Protein AF-A0A1S3S029-F1 (afdb_monomer_lite)

pLDDT: mean 74.03, std 25.5, range [32.22, 98.56]

Sequence (142 aa):
MQIQEFTDVNDGEKEVMKLWNLHVMKYGYIADNQMNGACLAFVEGCGAYIARKNLCRNFLLHLVSMHDFKLVTTTTINQAMTRLRHIQQTQRQEGGEGDGGEESQSELQPDYATCNDDHTDGKSNHGNGHTNGNGIGDGDEA

Radius of gyration: 24.72 Å; chains: 1; bounding box: 107×27×44 Å

Structure (mmCIF, N/CA/C/O backbone):
data_AF-A0A1S3S029-F1
#
_entry.id   AF-A0A1S3S029-F1
#
loop_
_atom_site.group_PDB
_atom_site.id
_atom_site.type_symbol
_atom_site.label_atom_id
_atom_site.label_alt_id
_atom_site.label_comp_id
_atom_site.label_asym_id
_atom_site.label_entity_id
_atom_site.label_seq_id
_atom_site.pdbx_PDB_ins_code
_atom_site.Cartn_x
_atom_site.Cartn_y
_atom_site.Cartn_z
_atom_site.occupancy
_atom_site.B_iso_or_equiv
_atom_site.auth_seq_id
_atom_site.auth_comp_id
_atom_site.auth_asym_id
_atom_site.auth_atom_id
_atom_site.pdbx_PDB_model_num
ATOM 1 N N . MET A 1 1 ? -36.107 7.928 -14.560 1.00 49.38 1 MET A N 1
ATOM 2 C CA . MET A 1 1 ? -35.583 6.645 -14.039 1.00 49.38 1 MET A CA 1
ATOM 3 C C . MET A 1 1 ? -34.703 6.044 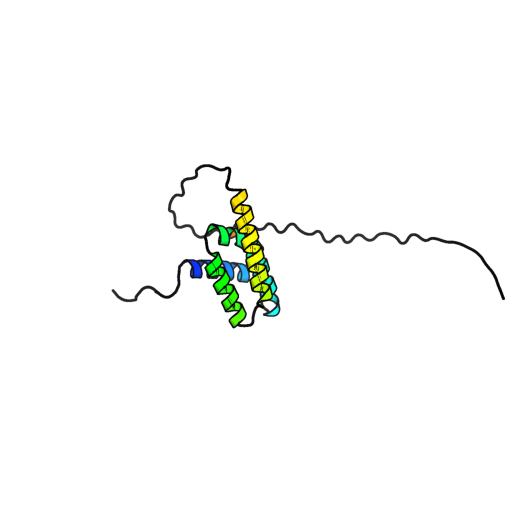-15.127 1.00 49.38 1 MET A C 1
ATOM 5 O O . MET A 1 1 ? -35.071 6.206 -16.280 1.00 49.38 1 MET A O 1
ATOM 9 N N . GLN A 1 2 ? -33.596 5.398 -14.745 1.00 55.94 2 GLN A N 1
ATOM 10 C CA . GLN A 1 2 ? -32.532 4.805 -15.581 1.00 55.94 2 GLN A CA 1
ATOM 11 C C . GLN A 1 2 ? -31.414 5.742 -16.063 1.00 55.94 2 GLN A C 1
ATOM 13 O O . GLN A 1 2 ? -31.391 6.176 -17.207 1.00 55.94 2 GLN A O 1
ATOM 18 N N . ILE A 1 3 ? -30.413 5.917 -15.199 1.00 43.41 3 ILE A N 1
ATOM 19 C CA . ILE A 1 3 ? -29.128 5.233 -15.404 1.00 43.41 3 ILE A CA 1
ATOM 20 C C . ILE A 1 3 ? -28.872 4.472 -14.100 1.00 43.41 3 ILE A C 1
ATOM 22 O O . ILE A 1 3 ? -28.957 5.056 -13.024 1.00 43.41 3 ILE A O 1
ATOM 26 N N . GLN A 1 4 ? -28.730 3.153 -14.194 1.00 45.53 4 GLN A N 1
ATOM 27 C CA . GLN A 1 4 ? -28.520 2.277 -13.047 1.00 45.53 4 GLN A CA 1
ATOM 28 C C . GLN A 1 4 ? -27.179 2.609 -12.385 1.00 45.53 4 GLN A C 1
ATOM 30 O O . GLN A 1 4 ? -26.175 2.793 -13.071 1.00 45.53 4 GLN A O 1
ATOM 35 N N . GLU A 1 5 ? -27.212 2.722 -11.057 1.00 51.06 5 GLU A N 1
ATOM 36 C CA . GLU A 1 5 ? -26.053 2.811 -10.174 1.00 51.06 5 GLU A CA 1
ATOM 37 C C . GLU A 1 5 ? -25.003 1.773 -10.568 1.00 51.06 5 GLU A C 1
ATOM 39 O O . GLU A 1 5 ? -25.335 0.622 -10.842 1.00 51.06 5 GLU A O 1
ATOM 44 N N . PHE A 1 6 ? -23.737 2.181 -10.601 1.00 42.62 6 PHE A N 1
ATOM 45 C CA . PHE A 1 6 ? -22.608 1.290 -10.837 1.00 42.62 6 PHE A CA 1
ATOM 46 C C . PHE A 1 6 ? -22.609 0.153 -9.802 1.00 42.62 6 PHE A C 1
ATOM 48 O O . PHE A 1 6 ? -22.136 0.323 -8.680 1.00 42.62 6 PHE A O 1
ATOM 55 N N . THR A 1 7 ? -23.133 -1.007 -10.192 1.00 46.34 7 THR A N 1
ATOM 56 C CA . THR A 1 7 ? -23.197 -2.241 -9.398 1.00 46.34 7 THR A CA 1
ATOM 57 C C . THR A 1 7 ? -21.855 -2.968 -9.273 1.00 46.34 7 THR A C 1
ATOM 59 O O . THR A 1 7 ? -21.800 -3.993 -8.602 1.00 46.34 7 THR A O 1
ATOM 62 N N . ASP A 1 8 ? -20.769 -2.446 -9.854 1.00 50.72 8 ASP A N 1
ATOM 63 C CA . ASP A 1 8 ? -19.522 -3.209 -10.027 1.00 50.72 8 ASP A CA 1
ATOM 64 C C . ASP A 1 8 ? -18.343 -2.771 -9.142 1.00 50.72 8 ASP A C 1
ATOM 66 O O . ASP A 1 8 ? -17.223 -3.215 -9.374 1.00 50.72 8 ASP A O 1
ATOM 70 N N . VAL A 1 9 ? -18.543 -1.932 -8.116 1.00 53.34 9 VAL A N 1
ATOM 71 C CA . VAL A 1 9 ? -17.449 -1.612 -7.175 1.00 53.34 9 VAL A CA 1
ATOM 72 C C . VAL A 1 9 ? -17.963 -1.550 -5.742 1.00 53.34 9 VAL A C 1
ATOM 74 O O . VAL A 1 9 ? -18.753 -0.666 -5.394 1.00 53.34 9 VAL A O 1
ATOM 77 N N . ASN A 1 10 ? -17.484 -2.468 -4.902 1.00 77.06 10 ASN A N 1
ATOM 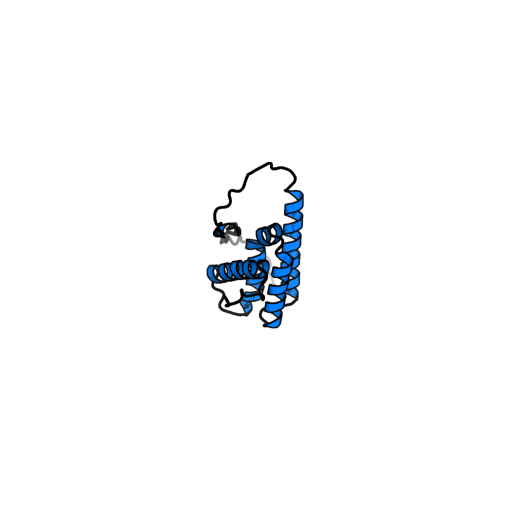78 C CA . ASN A 1 10 ? -17.786 -2.482 -3.474 1.00 77.06 10 ASN A CA 1
ATOM 79 C C . ASN A 1 10 ? -17.211 -1.216 -2.811 1.00 77.06 10 ASN A C 1
ATOM 81 O O . ASN A 1 10 ? -16.124 -0.757 -3.169 1.00 77.06 10 ASN A O 1
ATOM 85 N N . ASP A 1 11 ? -17.887 -0.645 -1.815 1.00 83.00 11 ASP A N 1
ATOM 86 C CA . ASP A 1 11 ? -17.427 0.596 -1.171 1.00 83.00 11 ASP A CA 1
ATOM 87 C C . ASP A 1 11 ? -16.042 0.443 -0.521 1.00 83.00 11 ASP A C 1
ATOM 89 O O . ASP A 1 11 ? -15.246 1.382 -0.514 1.00 83.00 11 ASP A O 1
ATOM 93 N N . GLY A 1 12 ? -15.698 -0.772 -0.084 1.00 86.44 12 GLY A N 1
ATOM 94 C CA . GLY A 1 12 ? -14.357 -1.088 0.405 1.00 86.44 12 GLY A CA 1
ATOM 95 C C . GLY A 1 12 ? -13.265 -1.053 -0.672 1.00 86.44 12 GLY A C 1
ATOM 96 O O . GLY A 1 12 ? -12.129 -0.691 -0.370 1.00 86.44 12 GLY A O 1
ATOM 97 N N . GLU A 1 13 ? -13.583 -1.394 -1.923 1.00 87.94 13 GLU A N 1
ATOM 98 C CA . GLU A 1 13 ? -12.637 -1.282 -3.043 1.00 87.94 13 GLU A CA 1
ATOM 99 C C . GLU A 1 13 ? -12.415 0.185 -3.400 1.00 87.94 13 GLU A C 1
ATOM 101 O O . GLU A 1 13 ? -11.269 0.615 -3.535 1.00 87.94 13 GLU A O 1
ATOM 106 N N . LYS A 1 14 ? -13.497 0.978 -3.465 1.00 90.50 14 LYS A N 1
ATOM 107 C CA . LYS A 1 14 ? -13.406 2.430 -3.688 1.00 90.50 14 LYS A CA 1
ATOM 108 C C . LYS A 1 14 ? -12.511 3.087 -2.640 1.00 90.50 14 LYS A C 1
ATOM 110 O O . LYS A 1 14 ? -11.674 3.912 -2.992 1.00 90.50 14 LYS A O 1
ATOM 115 N N . GLU A 1 15 ? -12.670 2.719 -1.373 1.00 93.06 15 GLU A N 1
ATOM 116 C CA . GLU A 1 15 ? -11.900 3.302 -0.275 1.00 93.06 15 GLU A CA 1
ATOM 117 C C . GLU A 1 15 ? -10.404 2.973 -0.369 1.00 93.06 15 GLU A C 1
ATOM 119 O O . GLU A 1 15 ? -9.565 3.870 -0.278 1.00 93.06 15 GLU A O 1
ATOM 124 N N . VAL A 1 16 ? -10.052 1.710 -0.637 1.00 94.38 16 VAL A N 1
ATOM 125 C CA . VAL A 1 16 ? -8.646 1.317 -0.840 1.00 94.38 16 VAL A CA 1
ATOM 126 C C . VAL A 1 16 ? -8.030 2.057 -2.026 1.00 94.38 16 VAL A C 1
ATOM 128 O O . VAL A 1 16 ? -6.912 2.559 -1.914 1.00 94.38 16 VAL A O 1
ATOM 131 N N . MET A 1 17 ? -8.762 2.181 -3.136 1.00 95.12 17 MET A N 1
ATOM 132 C CA . MET A 1 17 ? -8.277 2.897 -4.319 1.00 95.12 17 MET A CA 1
ATOM 133 C C . MET A 1 17 ? -8.065 4.391 -4.046 1.00 95.12 17 MET A C 1
ATOM 135 O O . MET A 1 17 ? -7.071 4.958 -4.496 1.00 95.12 17 MET A O 1
ATOM 139 N N . LYS A 1 18 ? -8.949 5.035 -3.272 1.00 94.06 18 LYS A N 1
ATOM 140 C CA . LYS A 1 18 ? -8.770 6.437 -2.858 1.00 94.06 18 LYS A CA 1
ATOM 141 C C . LYS A 1 18 ? -7.496 6.622 -2.033 1.00 94.06 18 LYS A C 1
ATOM 143 O O . LYS A 1 18 ? -6.695 7.496 -2.357 1.00 94.06 18 LYS A O 1
ATOM 148 N N . LEU A 1 19 ? -7.287 5.787 -1.011 1.00 95.38 19 LEU A N 1
ATOM 149 C CA . LEU A 1 19 ? -6.083 5.836 -0.172 1.00 95.38 19 LEU A CA 1
ATOM 150 C C . LEU A 1 19 ? -4.811 5.633 -1.001 1.00 95.38 19 LEU A C 1
ATOM 152 O O . LEU A 1 19 ? -3.831 6.355 -0.820 1.00 95.38 19 LEU A O 1
ATOM 156 N N . TRP A 1 20 ? -4.833 4.672 -1.925 1.00 96.50 20 TRP A N 1
ATOM 157 C CA . TRP A 1 20 ? -3.707 4.406 -2.812 1.00 96.50 20 TRP A CA 1
ATOM 158 C C . TRP A 1 20 ? -3.390 5.602 -3.716 1.00 96.50 20 TRP A C 1
ATOM 160 O O . TRP A 1 20 ? -2.239 6.028 -3.782 1.00 96.50 20 TRP A O 1
ATOM 170 N N . ASN A 1 21 ? -4.401 6.201 -4.353 1.00 94.69 21 ASN A N 1
ATOM 171 C CA . ASN A 1 21 ? -4.209 7.373 -5.209 1.00 94.69 21 ASN A CA 1
ATOM 172 C C . ASN A 1 21 ? -3.583 8.540 -4.439 1.00 94.69 21 ASN A C 1
ATOM 174 O O . ASN A 1 21 ? -2.649 9.168 -4.932 1.00 94.69 21 ASN A O 1
ATOM 178 N N . LEU A 1 22 ? -4.044 8.796 -3.214 1.00 93.44 22 LEU A N 1
ATOM 179 C CA . LEU A 1 22 ? -3.469 9.830 -2.352 1.00 93.44 22 LEU A CA 1
ATOM 180 C C . LEU A 1 22 ? -2.008 9.535 -2.002 1.00 93.44 22 LEU A C 1
ATOM 182 O O . LEU A 1 22 ? -1.165 10.427 -2.082 1.00 93.44 22 LEU A O 1
ATOM 186 N N . HIS A 1 23 ? -1.690 8.285 -1.665 1.00 95.25 23 HIS A N 1
ATOM 187 C CA . HIS A 1 23 ? -0.320 7.862 -1.389 1.00 95.25 23 HIS A CA 1
ATOM 188 C C . HIS A 1 23 ? 0.594 8.070 -2.606 1.00 95.25 23 HIS A C 1
ATOM 190 O O . HIS A 1 23 ? 1.658 8.677 -2.488 1.00 95.25 23 HIS A O 1
ATOM 196 N N . VAL A 1 24 ? 0.154 7.648 -3.793 1.00 94.88 24 VAL A N 1
ATOM 197 C CA . VAL A 1 24 ? 0.905 7.845 -5.040 1.00 94.88 24 VAL A CA 1
ATOM 198 C C . VAL A 1 24 ? 1.083 9.330 -5.353 1.00 94.88 24 VAL A C 1
ATOM 200 O O . VAL A 1 24 ? 2.184 9.739 -5.710 1.00 94.88 24 VAL A O 1
ATOM 203 N N . MET A 1 25 ? 0.047 10.155 -5.173 1.00 94.69 25 MET A N 1
ATOM 204 C CA . MET A 1 25 ? 0.134 11.605 -5.379 1.00 94.69 25 MET A CA 1
ATOM 205 C C . MET A 1 25 ? 1.085 12.287 -4.386 1.00 94.69 25 MET A C 1
ATOM 207 O O . MET A 1 25 ? 1.781 13.221 -4.776 1.00 94.69 25 MET A O 1
ATOM 211 N N . LYS A 1 26 ? 1.146 11.822 -3.128 1.00 92.31 26 LYS A N 1
ATOM 212 C CA . LYS A 1 26 ? 2.042 12.366 -2.090 1.00 92.31 26 LYS A CA 1
ATOM 213 C C . LYS A 1 26 ? 3.516 12.120 -2.421 1.00 92.31 26 LYS A C 1
ATOM 215 O O . LYS A 1 26 ? 4.328 13.023 -2.246 1.00 92.31 26 LYS A O 1
ATOM 220 N N . TYR A 1 27 ? 3.862 10.918 -2.885 1.00 93.12 27 TYR A N 1
ATOM 221 C CA . TYR A 1 27 ? 5.260 10.516 -3.095 1.00 93.12 27 TYR A CA 1
ATOM 222 C C . TYR A 1 27 ? 5.728 10.574 -4.556 1.00 93.12 27 TYR A C 1
ATOM 224 O O . TYR A 1 27 ? 6.931 10.529 -4.803 1.00 93.12 27 TYR A O 1
ATOM 232 N N . GLY A 1 28 ? 4.812 10.698 -5.520 1.00 94.31 28 GLY A N 1
ATOM 233 C CA . GLY A 1 28 ? 5.135 10.923 -6.930 1.00 94.31 28 GLY A CA 1
ATOM 234 C C . GLY A 1 28 ? 5.915 9.779 -7.581 1.00 94.31 28 GLY A C 1
ATOM 235 O O . GLY A 1 28 ? 6.907 10.031 -8.261 1.00 94.31 28 GLY A O 1
ATOM 236 N N . TYR A 1 29 ? 5.503 8.526 -7.365 1.00 94.81 29 TYR A N 1
ATOM 237 C CA . TYR A 1 29 ? 6.150 7.370 -7.995 1.00 94.81 29 TYR A CA 1
ATOM 238 C C . TYR A 1 29 ? 5.997 7.417 -9.522 1.00 94.81 29 TYR A C 1
ATOM 240 O O . TYR A 1 29 ? 4.893 7.584 -10.037 1.00 94.81 29 TYR A O 1
ATOM 248 N N . ILE A 1 30 ? 7.108 7.252 -10.239 1.00 93.50 30 ILE A N 1
ATOM 249 C CA . ILE A 1 30 ? 7.173 7.348 -11.708 1.00 93.50 30 ILE A CA 1
ATOM 250 C C . ILE A 1 30 ? 7.739 6.091 -12.375 1.00 93.50 30 ILE A C 1
ATOM 252 O O . ILE A 1 30 ? 7.659 5.972 -13.594 1.00 93.50 30 ILE A O 1
ATOM 256 N N . ALA A 1 31 ? 8.339 5.175 -11.607 1.00 96.81 31 ALA A N 1
ATOM 257 C CA . ALA A 1 31 ? 9.028 4.004 -12.141 1.00 96.81 31 ALA A CA 1
ATOM 258 C C . ALA A 1 31 ? 8.563 2.703 -11.479 1.00 96.81 31 ALA A C 1
ATOM 260 O O . ALA A 1 31 ? 8.417 2.628 -10.260 1.00 96.81 31 ALA A O 1
ATOM 261 N N . ASP A 1 32 ? 8.427 1.644 -12.280 1.00 97.50 32 ASP A N 1
ATOM 262 C CA . ASP A 1 32 ? 7.917 0.339 -11.835 1.00 97.50 32 ASP A CA 1
ATOM 263 C C . ASP A 1 32 ? 8.748 -0.273 -10.702 1.00 97.50 32 ASP A C 1
ATOM 265 O O . ASP A 1 32 ? 8.214 -0.883 -9.776 1.00 97.50 32 ASP A O 1
ATOM 269 N N . ASN A 1 33 ? 10.068 -0.061 -10.713 1.00 96.31 33 ASN A N 1
ATOM 270 C CA . ASN A 1 33 ? 10.949 -0.567 -9.659 1.00 96.31 33 ASN A CA 1
ATOM 271 C C . ASN A 1 33 ? 10.655 0.044 -8.271 1.00 96.31 33 ASN A C 1
ATOM 273 O O . ASN A 1 33 ? 11.073 -0.526 -7.262 1.00 96.31 33 ASN A O 1
ATOM 277 N N . GLN A 1 34 ? 9.902 1.147 -8.202 1.00 97.75 34 GLN A N 1
ATOM 278 C CA . GLN A 1 34 ? 9.476 1.792 -6.959 1.00 97.75 34 GLN A CA 1
ATOM 279 C C . GLN A 1 34 ? 8.243 1.120 -6.344 1.00 97.75 34 GLN A C 1
ATOM 281 O O . GLN A 1 34 ? 8.033 1.232 -5.138 1.00 97.75 34 GLN A O 1
ATOM 286 N N . MET A 1 35 ? 7.453 0.377 -7.127 1.00 98.19 35 MET A N 1
ATOM 287 C CA . MET A 1 35 ? 6.141 -0.135 -6.707 1.00 98.19 35 MET A CA 1
ATOM 288 C C . MET A 1 35 ? 6.224 -1.109 -5.531 1.00 98.19 35 MET A C 1
ATOM 290 O O . MET A 1 35 ? 5.364 -1.102 -4.648 1.00 98.19 35 MET A O 1
ATOM 294 N N . ASN A 1 36 ? 7.300 -1.898 -5.459 1.00 98.00 36 ASN A N 1
ATOM 295 C CA . ASN A 1 36 ? 7.535 -2.781 -4.317 1.00 98.00 36 ASN A CA 1
ATOM 296 C C . ASN A 1 36 ? 7.744 -1.980 -3.020 1.00 98.00 36 ASN A C 1
ATOM 298 O O . ASN A 1 36 ? 7.173 -2.322 -1.987 1.00 98.00 36 ASN A O 1
ATOM 302 N N . GLY A 1 37 ? 8.530 -0.899 -3.081 1.00 97.62 37 GLY A N 1
ATOM 303 C CA . GLY A 1 37 ? 8.750 0.002 -1.949 1.00 97.62 37 GLY A CA 1
ATOM 304 C C . GLY A 1 37 ? 7.495 0.793 -1.582 1.00 97.62 37 GLY A C 1
ATOM 305 O O . GLY A 1 37 ? 7.165 0.890 -0.402 1.00 97.62 37 GLY A O 1
ATOM 306 N N . ALA A 1 38 ? 6.756 1.274 -2.584 1.00 98.00 38 ALA A N 1
ATOM 307 C CA . ALA A 1 38 ? 5.500 1.999 -2.406 1.00 98.00 38 ALA A CA 1
ATOM 308 C C . ALA A 1 38 ? 4.456 1.160 -1.653 1.00 98.00 38 ALA A C 1
ATOM 310 O O . ALA A 1 38 ? 3.860 1.633 -0.694 1.00 98.00 38 ALA A O 1
ATOM 311 N N . CYS A 1 39 ? 4.293 -0.123 -1.994 1.00 98.31 39 CYS A N 1
ATOM 312 C CA . CYS A 1 39 ? 3.360 -1.003 -1.281 1.00 98.31 39 CYS A CA 1
ATOM 313 C C . CYS A 1 39 ? 3.712 -1.178 0.200 1.00 98.31 39 CYS A C 1
ATOM 315 O O . CYS A 1 39 ? 2.820 -1.248 1.045 1.00 98.31 39 CYS A O 1
ATOM 317 N N . LEU A 1 40 ? 5.005 -1.263 0.525 1.00 98.12 40 LEU A N 1
ATOM 318 C CA . LEU A 1 40 ? 5.452 -1.383 1.911 1.00 98.12 40 LEU A CA 1
ATOM 319 C C . LEU A 1 40 ? 5.243 -0.068 2.667 1.00 98.12 40 LEU A C 1
ATOM 321 O O . LEU A 1 40 ? 4.681 -0.095 3.757 1.00 98.12 40 LEU A O 1
ATOM 325 N N . ALA A 1 41 ? 5.619 1.067 2.073 1.00 97.25 41 ALA A N 1
ATOM 326 C CA . ALA A 1 41 ? 5.401 2.392 2.656 1.00 97.25 41 ALA A CA 1
ATOM 327 C C . ALA A 1 41 ? 3.908 2.693 2.869 1.00 97.25 41 ALA A C 1
ATOM 329 O O . ALA A 1 41 ? 3.525 3.248 3.897 1.00 97.25 41 ALA A O 1
ATOM 330 N N . PHE A 1 42 ? 3.054 2.268 1.938 1.00 97.81 42 PHE A N 1
ATOM 331 C CA . PHE A 1 42 ? 1.607 2.394 2.057 1.00 97.81 42 PHE A CA 1
ATOM 332 C C . PHE A 1 42 ? 1.052 1.644 3.273 1.00 97.81 42 PHE A C 1
ATOM 334 O O . PHE A 1 42 ? 0.199 2.177 3.976 1.00 97.81 42 PHE A O 1
ATOM 341 N N . VAL A 1 43 ? 1.544 0.434 3.569 1.00 97.31 43 VAL A N 1
ATOM 342 C CA . VAL A 1 43 ? 1.126 -0.299 4.778 1.00 97.31 43 VAL A CA 1
ATOM 343 C C . VAL A 1 43 ? 1.626 0.371 6.053 1.00 97.31 43 VAL A C 1
ATOM 345 O O . VAL A 1 43 ? 0.885 0.387 7.030 1.00 97.31 43 VAL A O 1
ATOM 348 N N . GLU A 1 44 ? 2.830 0.942 6.059 1.00 94.94 44 GLU A N 1
ATOM 349 C CA . GLU A 1 44 ? 3.329 1.665 7.238 1.00 94.94 44 GLU A CA 1
ATOM 350 C C . GLU A 1 44 ? 2.478 2.905 7.551 1.00 94.94 44 GLU A C 1
ATOM 352 O O . GLU A 1 44 ? 2.118 3.127 8.703 1.00 94.94 44 GLU A O 1
ATOM 357 N N . GLY A 1 45 ? 2.091 3.681 6.531 1.00 92.38 45 GLY A N 1
ATOM 358 C CA . GLY A 1 45 ? 1.279 4.888 6.727 1.00 92.38 45 GLY A CA 1
ATOM 359 C C . GLY A 1 45 ? -0.212 4.604 6.937 1.00 92.38 45 GLY A C 1
ATOM 360 O O . GLY A 1 45 ? -0.841 5.157 7.834 1.00 92.38 45 GLY A O 1
ATOM 361 N N . CYS A 1 46 ? -0.801 3.728 6.120 1.00 94.56 46 CYS A N 1
ATOM 362 C CA . CYS A 1 46 ? -2.253 3.518 6.062 1.00 94.56 46 CYS A CA 1
ATOM 363 C C . CYS A 1 46 ? -2.712 2.219 6.744 1.00 94.56 46 CYS A C 1
ATOM 365 O O . CYS A 1 46 ? -3.916 1.985 6.879 1.00 94.56 46 CYS A O 1
ATOM 367 N N . GLY A 1 47 ? -1.793 1.347 7.173 1.00 94.62 47 GLY A N 1
ATOM 368 C CA . GLY A 1 47 ? -2.118 0.008 7.676 1.00 94.62 47 GLY A CA 1
ATOM 369 C C . GLY A 1 47 ? -3.027 0.021 8.901 1.00 94.62 47 GLY A C 1
ATOM 370 O O . GLY A 1 47 ? -3.946 -0.792 8.995 1.00 94.62 47 GLY A O 1
ATOM 371 N N . ALA A 1 48 ? -2.838 0.994 9.795 1.00 94.19 48 ALA A N 1
ATOM 372 C CA . ALA A 1 48 ? -3.684 1.189 10.969 1.00 94.19 48 ALA A CA 1
ATOM 373 C C . ALA A 1 48 ? -5.144 1.504 10.602 1.00 94.19 48 ALA A C 1
ATOM 375 O O . ALA A 1 48 ? -6.067 0.972 11.222 1.00 94.19 48 ALA A O 1
ATOM 376 N N . TYR A 1 49 ? -5.360 2.340 9.584 1.00 94.38 49 TYR A N 1
ATOM 377 C CA . TYR A 1 49 ? -6.693 2.674 9.082 1.00 94.38 49 TYR A CA 1
ATOM 378 C C . TYR A 1 49 ? -7.325 1.482 8.353 1.00 94.38 49 TYR A C 1
ATOM 380 O O . TYR A 1 49 ? -8.469 1.119 8.627 1.00 94.38 49 TYR A O 1
ATOM 388 N N . ILE A 1 50 ? -6.551 0.815 7.486 1.00 94.56 50 ILE A N 1
ATOM 389 C CA . ILE A 1 50 ? -6.976 -0.388 6.753 1.00 94.56 50 ILE A CA 1
ATOM 390 C C . ILE A 1 50 ? -7.442 -1.479 7.725 1.00 94.56 50 ILE A C 1
ATOM 392 O O . ILE A 1 50 ? -8.470 -2.119 7.489 1.00 94.56 50 ILE A O 1
ATOM 396 N N . ALA A 1 51 ? -6.709 -1.678 8.824 1.00 91.69 51 ALA A N 1
ATOM 397 C CA . ALA A 1 51 ? -7.066 -2.604 9.891 1.00 91.69 51 ALA A CA 1
ATOM 398 C C . ALA A 1 51 ? -8.401 -2.230 10.554 1.00 91.69 51 ALA A C 1
ATOM 400 O O . ALA A 1 51 ? -9.311 -3.060 10.603 1.00 91.69 51 ALA A O 1
ATOM 401 N N . ARG A 1 52 ? -8.537 -0.979 11.011 1.00 92.12 52 ARG A N 1
ATOM 402 C CA . ARG A 1 52 ? -9.714 -0.478 11.740 1.00 92.12 52 ARG A CA 1
ATOM 403 C C . ARG A 1 52 ? -10.995 -0.508 10.907 1.00 92.12 52 ARG A C 1
ATOM 405 O O . ARG A 1 52 ? -12.054 -0.847 11.420 1.00 92.12 52 ARG A O 1
ATOM 412 N N . LYS A 1 53 ? -10.901 -0.183 9.614 1.00 91.38 53 LYS A N 1
ATOM 413 C CA . LYS A 1 53 ? -12.036 -0.177 8.674 1.00 91.38 53 LYS A CA 1
ATOM 414 C C . LYS A 1 53 ? -12.312 -1.543 8.033 1.00 91.38 53 LYS A C 1
ATOM 416 O O . LYS A 1 53 ? -13.149 -1.634 7.142 1.00 91.38 53 LYS A O 1
ATOM 421 N N . ASN A 1 54 ? -11.628 -2.606 8.470 1.00 91.62 54 ASN A N 1
ATOM 422 C CA . ASN A 1 54 ? -11.790 -3.965 7.943 1.00 91.62 54 ASN A CA 1
ATOM 423 C C . ASN A 1 54 ? -11.559 -4.066 6.415 1.00 91.62 54 ASN A C 1
ATOM 425 O O . ASN A 1 54 ? -12.241 -4.803 5.703 1.00 91.62 54 ASN A O 1
ATOM 429 N N . LEU A 1 55 ? -10.570 -3.329 5.893 1.00 94.69 55 LEU A N 1
ATOM 430 C CA . LEU A 1 55 ? -10.264 -3.246 4.457 1.00 94.69 55 LEU A CA 1
ATOM 431 C C . LEU A 1 55 ? -9.171 -4.225 4.002 1.00 94.69 55 LEU A C 1
ATOM 433 O O . LEU A 1 55 ? -8.775 -4.213 2.839 1.00 94.69 55 LEU A O 1
ATOM 437 N N . CYS A 1 56 ? -8.681 -5.103 4.878 1.00 95.12 56 CYS A N 1
ATOM 438 C CA . CYS A 1 56 ? -7.521 -5.958 4.603 1.00 95.12 56 CYS A CA 1
ATOM 439 C C . CYS A 1 56 ? -7.696 -6.870 3.384 1.00 95.12 56 CYS A C 1
ATOM 441 O O . CYS A 1 56 ? -6.741 -7.091 2.644 1.00 95.12 56 CYS A O 1
ATOM 443 N N . ARG A 1 57 ? -8.911 -7.385 3.150 1.00 95.12 57 ARG A N 1
ATOM 444 C CA . ARG A 1 57 ? -9.207 -8.199 1.961 1.00 95.12 57 ARG A CA 1
ATOM 445 C C . ARG A 1 57 ? -9.158 -7.361 0.684 1.00 95.12 57 ARG A C 1
ATOM 447 O O . ARG A 1 57 ? -8.572 -7.810 -0.293 1.00 95.12 57 ARG A O 1
ATOM 454 N N . ASN A 1 58 ? -9.724 -6.155 0.708 1.00 95.25 58 ASN A N 1
ATOM 455 C CA . ASN A 1 58 ? -9.686 -5.231 -0.429 1.00 95.25 58 ASN A CA 1
ATOM 456 C C . ASN A 1 58 ? -8.242 -4.805 -0.732 1.00 95.25 58 ASN A C 1
ATOM 458 O O . ASN A 1 58 ? -7.824 -4.793 -1.885 1.00 95.25 58 ASN A O 1
ATOM 462 N N . PHE A 1 59 ? -7.442 -4.556 0.309 1.00 97.19 59 PHE A N 1
ATOM 463 C CA . PHE A 1 59 ? -6.022 -4.262 0.151 1.00 97.19 59 PHE A CA 1
ATOM 464 C C . PHE A 1 59 ? -5.238 -5.444 -0.439 1.00 97.19 59 PHE A C 1
ATOM 466 O O . PHE A 1 59 ? -4.459 -5.258 -1.370 1.00 97.19 59 PHE A O 1
ATOM 473 N N . LEU A 1 60 ? -5.482 -6.673 0.030 1.00 97.69 60 LEU A N 1
ATOM 474 C CA . LEU A 1 60 ? -4.878 -7.868 -0.564 1.00 97.69 60 LEU A CA 1
ATOM 475 C C . LEU A 1 60 ? -5.249 -8.017 -2.046 1.00 97.69 60 LEU A C 1
ATOM 477 O O . LEU A 1 60 ? -4.381 -8.322 -2.858 1.00 97.69 60 LEU A O 1
ATOM 481 N N . LEU A 1 61 ? -6.513 -7.785 -2.408 1.00 96.50 61 LEU A N 1
ATOM 482 C CA . LEU A 1 61 ? -6.957 -7.830 -3.804 1.00 96.50 61 LEU A CA 1
ATOM 483 C C . LEU A 1 61 ? -6.230 -6.789 -4.664 1.00 96.50 61 LEU A C 1
ATOM 485 O O . LEU A 1 61 ? -5.788 -7.109 -5.764 1.00 96.50 61 LEU A O 1
ATOM 489 N N . HIS A 1 62 ? -6.023 -5.580 -4.142 1.00 97.38 62 HIS A N 1
ATOM 490 C CA . HIS A 1 62 ? -5.229 -4.558 -4.819 1.00 97.38 62 HIS A CA 1
ATOM 491 C C . HIS A 1 62 ? -3.761 -4.987 -5.015 1.00 97.38 62 HIS A C 1
ATOM 493 O O . HIS A 1 62 ? -3.225 -4.854 -6.114 1.00 97.38 62 HIS A O 1
ATOM 499 N N . LEU A 1 63 ? -3.125 -5.581 -3.996 1.00 98.19 63 LEU A N 1
ATOM 500 C CA . LEU A 1 63 ? -1.765 -6.128 -4.103 1.00 98.19 63 LEU A CA 1
ATOM 501 C C . LEU A 1 63 ? -1.660 -7.247 -5.155 1.00 98.19 63 LEU A C 1
ATOM 503 O O . LEU A 1 63 ? -0.693 -7.291 -5.915 1.00 98.19 63 LEU A O 1
ATOM 507 N N . VAL A 1 64 ? -2.653 -8.141 -5.213 1.00 97.88 64 VAL A N 1
ATOM 508 C CA . VAL A 1 64 ? -2.731 -9.198 -6.235 1.00 97.88 64 VAL A CA 1
ATOM 509 C C . VAL A 1 64 ? -2.873 -8.584 -7.627 1.00 97.88 64 VAL A C 1
ATOM 511 O O . VAL A 1 64 ? -2.129 -8.958 -8.528 1.00 97.88 64 VAL A O 1
ATOM 514 N N . SER A 1 65 ? -3.733 -7.575 -7.787 1.00 97.31 65 SER A N 1
ATOM 515 C CA . SER A 1 65 ? -3.872 -6.853 -9.054 1.00 97.31 65 SER A CA 1
ATOM 516 C C . SER A 1 65 ? -2.553 -6.208 -9.499 1.00 97.31 65 SER A C 1
ATOM 518 O O . SER A 1 65 ? -2.152 -6.369 -10.650 1.00 97.31 65 SER A O 1
ATOM 520 N N . MET A 1 66 ? -1.808 -5.563 -8.595 1.00 97.88 66 MET A N 1
ATOM 521 C CA . MET A 1 66 ? -0.487 -5.007 -8.923 1.00 97.88 66 MET A CA 1
ATOM 522 C C . MET A 1 66 ? 0.525 -6.076 -9.360 1.00 97.88 66 MET A C 1
ATOM 524 O O . MET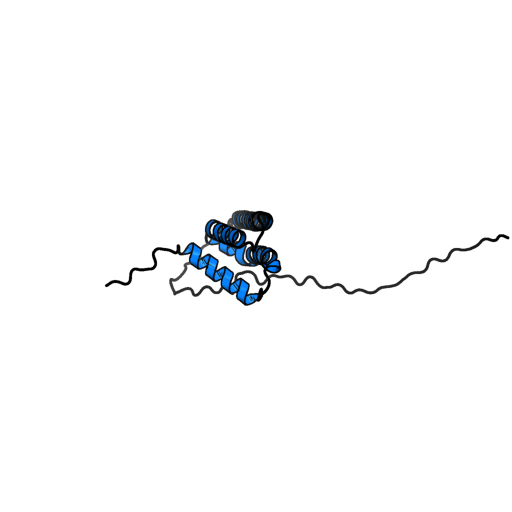 A 1 66 ? 1.368 -5.816 -10.221 1.00 97.88 66 MET A O 1
ATOM 528 N N . HIS A 1 67 ? 0.452 -7.285 -8.801 1.00 98.06 67 HIS A N 1
ATOM 529 C CA . HIS A 1 67 ? 1.279 -8.408 -9.243 1.00 98.06 67 HIS A CA 1
ATOM 530 C C . HIS A 1 67 ? 0.865 -8.915 -10.632 1.00 98.06 67 HIS A C 1
ATOM 532 O O . HIS A 1 67 ? 1.724 -9.264 -11.449 1.00 98.06 67 HIS A O 1
ATOM 538 N N . ASP A 1 68 ? -0.430 -8.924 -10.941 1.00 98.06 68 ASP A N 1
ATOM 539 C CA . ASP A 1 68 ? -0.927 -9.299 -12.267 1.00 98.06 68 ASP A CA 1
ATOM 540 C C . ASP A 1 68 ? -0.434 -8.322 -13.342 1.00 98.06 68 ASP A C 1
ATOM 542 O O . ASP A 1 68 ? 0.004 -8.760 -14.410 1.00 98.06 68 ASP A O 1
ATOM 546 N N . PHE A 1 69 ? -0.345 -7.032 -13.003 1.00 97.62 69 PHE A N 1
ATOM 547 C CA . PHE A 1 69 ? 0.301 -5.991 -13.813 1.00 97.62 69 PHE A CA 1
ATOM 548 C C . PHE A 1 69 ? 1.838 -6.023 -13.797 1.00 97.62 69 PHE A C 1
ATOM 550 O O . PHE A 1 69 ? 2.470 -5.172 -14.413 1.00 97.62 69 PHE A O 1
ATOM 557 N N . LYS A 1 70 ? 2.457 -7.007 -13.130 1.00 97.50 70 LYS A N 1
ATOM 558 C CA . LYS A 1 70 ? 3.921 -7.185 -13.031 1.00 97.50 70 LYS A CA 1
ATOM 559 C C . LYS A 1 70 ? 4.660 -6.037 -12.336 1.00 97.50 70 LYS A C 1
ATOM 561 O O . LYS A 1 70 ? 5.875 -5.931 -12.468 1.00 97.50 70 LYS A O 1
ATOM 566 N N . LEU A 1 71 ? 3.951 -5.234 -11.543 1.00 97.88 71 LEU A N 1
ATOM 567 C CA . LEU A 1 71 ? 4.524 -4.112 -10.795 1.00 97.88 71 LEU A CA 1
ATOM 568 C C . LEU A 1 71 ? 5.155 -4.558 -9.473 1.00 97.88 71 LEU A C 1
ATOM 570 O O . LEU A 1 71 ? 6.130 -3.970 -9.009 1.00 97.88 71 LEU A O 1
ATOM 574 N N . VAL A 1 72 ? 4.615 -5.611 -8.857 1.00 98.19 72 VAL A N 1
ATOM 575 C CA . VAL A 1 72 ? 5.103 -6.117 -7.568 1.00 98.19 72 VAL A CA 1
ATOM 576 C C . VAL A 1 72 ? 5.323 -7.619 -7.576 1.00 98.19 72 VAL A C 1
ATOM 578 O O . VAL A 1 72 ? 4.736 -8.357 -8.365 1.00 98.19 72 VAL A O 1
ATOM 581 N N . THR A 1 73 ? 6.172 -8.077 -6.660 1.00 98.19 73 THR A N 1
ATOM 582 C CA . THR A 1 73 ? 6.465 -9.502 -6.470 1.00 98.19 73 THR A CA 1
ATOM 583 C C . THR A 1 73 ? 5.549 -10.142 -5.428 1.00 98.19 73 THR A C 1
ATOM 585 O O . THR A 1 73 ? 5.037 -9.476 -4.528 1.00 98.19 73 THR A O 1
ATOM 588 N N . THR A 1 74 ? 5.399 -11.467 -5.476 1.00 98.12 74 THR A N 1
ATOM 589 C CA . THR A 1 74 ? 4.702 -12.233 -4.425 1.00 98.12 74 THR A CA 1
ATOM 590 C C . THR A 1 74 ? 5.350 -12.063 -3.047 1.00 98.12 74 THR A C 1
ATOM 592 O O . THR A 1 74 ? 4.652 -12.032 -2.032 1.00 98.12 74 THR A O 1
ATOM 595 N N . THR A 1 75 ? 6.674 -11.879 -2.993 1.00 98.44 75 THR A N 1
ATOM 596 C CA . THR A 1 75 ? 7.408 -11.544 -1.763 1.00 98.44 75 THR A CA 1
ATOM 597 C C . THR A 1 75 ? 6.893 -10.251 -1.139 1.00 98.44 75 THR A C 1
ATOM 599 O O . THR A 1 75 ? 6.630 -10.216 0.063 1.00 98.44 75 THR A O 1
ATOM 602 N N . THR A 1 76 ? 6.677 -9.213 -1.947 1.00 98.38 76 THR A N 1
ATOM 603 C CA . THR A 1 76 ? 6.141 -7.928 -1.480 1.00 98.38 76 THR A CA 1
ATOM 604 C C . THR A 1 76 ? 4.738 -8.077 -0.912 1.00 98.38 76 THR A C 1
ATOM 606 O O . THR A 1 76 ? 4.464 -7.538 0.158 1.00 98.38 76 THR A O 1
ATOM 609 N N . ILE A 1 77 ? 3.873 -8.868 -1.559 1.00 98.50 77 ILE A N 1
ATOM 610 C CA . ILE A 1 77 ? 2.526 -9.154 -1.040 1.00 98.50 77 ILE A CA 1
ATOM 611 C C . ILE A 1 77 ? 2.616 -9.787 0.354 1.00 98.50 77 ILE A C 1
ATOM 613 O O . ILE A 1 77 ? 1.964 -9.335 1.298 1.00 98.50 77 ILE A O 1
ATOM 617 N N . ASN A 1 78 ? 3.464 -10.806 0.509 1.00 98.44 78 ASN A N 1
ATOM 618 C CA . ASN A 1 78 ? 3.641 -11.500 1.784 1.00 98.44 78 ASN A CA 1
ATOM 619 C C . ASN A 1 78 ? 4.163 -10.569 2.885 1.00 98.44 78 ASN A C 1
ATOM 621 O O . ASN A 1 78 ? 3.671 -10.620 4.016 1.00 98.44 78 ASN A O 1
ATOM 625 N N . GLN A 1 79 ? 5.132 -9.710 2.566 1.00 98.56 79 GLN A N 1
ATOM 626 C CA . GLN A 1 79 ? 5.694 -8.739 3.506 1.00 98.56 79 GLN A CA 1
ATOM 627 C C . GLN A 1 79 ? 4.660 -7.690 3.928 1.00 98.56 79 GLN A C 1
ATOM 629 O O . GLN A 1 79 ? 4.454 -7.495 5.127 1.00 98.56 79 GLN A O 1
ATOM 634 N N . ALA A 1 80 ? 3.965 -7.077 2.967 1.00 98.44 80 ALA A N 1
ATOM 635 C CA . ALA A 1 80 ? 2.917 -6.089 3.214 1.00 98.44 80 ALA A CA 1
ATOM 636 C C . ALA A 1 80 ? 1.800 -6.663 4.102 1.00 98.44 80 ALA A C 1
ATOM 638 O O . ALA A 1 80 ? 1.431 -6.072 5.115 1.00 98.44 80 ALA A O 1
ATOM 639 N N . MET A 1 81 ? 1.320 -7.872 3.796 1.00 98.38 81 MET A N 1
ATOM 640 C CA . MET A 1 81 ? 0.271 -8.517 4.591 1.00 98.38 81 MET A CA 1
ATOM 641 C C . MET A 1 81 ? 0.750 -8.979 5.969 1.00 98.38 81 MET A C 1
ATOM 643 O O . MET A 1 81 ? -0.042 -9.022 6.908 1.00 98.38 81 MET A O 1
ATOM 647 N N . THR A 1 82 ? 2.030 -9.325 6.123 1.00 98.31 82 THR A N 1
ATOM 648 C CA . THR A 1 82 ? 2.603 -9.663 7.436 1.00 98.31 82 THR A CA 1
ATOM 649 C C . THR A 1 82 ? 2.691 -8.432 8.331 1.00 98.31 82 THR A C 1
ATOM 651 O O . THR A 1 82 ? 2.278 -8.504 9.486 1.00 98.31 82 THR A O 1
ATOM 654 N N . ARG A 1 83 ? 3.128 -7.291 7.784 1.00 97.69 83 ARG A N 1
ATOM 655 C CA . ARG A 1 83 ? 3.132 -5.997 8.487 1.00 97.69 83 ARG A CA 1
ATOM 656 C C . ARG A 1 83 ? 1.722 -5.579 8.895 1.00 97.69 83 ARG A C 1
ATOM 658 O O . ARG A 1 83 ? 1.485 -5.281 10.060 1.00 97.69 83 ARG A O 1
ATOM 665 N N . LEU A 1 84 ? 0.759 -5.675 7.978 1.00 97.12 84 LEU A N 1
ATOM 666 C CA . LEU A 1 84 ? -0.638 -5.355 8.270 1.00 97.12 84 LEU A CA 1
ATOM 667 C C . LEU A 1 84 ? -1.219 -6.233 9.390 1.00 97.12 84 LEU A C 1
ATOM 669 O O . LEU A 1 84 ? -1.899 -5.724 10.278 1.00 97.12 84 LEU A O 1
ATOM 673 N N . ARG A 1 85 ? -0.921 -7.540 9.394 1.00 96.19 85 ARG A N 1
ATOM 674 C CA . ARG A 1 85 ? -1.336 -8.448 10.478 1.00 96.19 85 ARG A CA 1
ATOM 675 C C . ARG A 1 85 ? -0.730 -8.067 11.825 1.00 96.19 85 ARG A C 1
ATOM 677 O O . ARG A 1 85 ? -1.422 -8.155 12.833 1.00 96.19 85 ARG A O 1
ATOM 684 N N . HIS A 1 86 ? 0.533 -7.652 11.846 1.00 96.19 86 HIS A N 1
ATOM 685 C CA . HIS A 1 86 ? 1.178 -7.188 13.071 1.00 96.19 86 HIS A CA 1
ATOM 686 C C . HIS A 1 86 ? 0.469 -5.942 13.623 1.00 96.19 86 HIS A C 1
ATOM 688 O O . HIS A 1 86 ? 0.063 -5.936 14.780 1.00 96.19 86 HIS A O 1
ATOM 694 N N . ILE A 1 87 ? 0.185 -4.954 12.765 1.00 94.38 87 ILE A N 1
ATOM 695 C CA . ILE A 1 87 ? -0.570 -3.745 13.137 1.00 94.38 87 ILE A CA 1
ATOM 696 C C . ILE A 1 87 ? -1.949 -4.104 13.722 1.00 94.38 87 ILE A C 1
ATOM 698 O O . ILE A 1 87 ? -2.346 -3.571 14.756 1.00 94.38 87 ILE A O 1
ATOM 702 N N . GLN A 1 88 ? -2.667 -5.053 13.111 1.00 91.88 88 GLN A N 1
ATOM 703 C CA . GLN A 1 88 ? -3.956 -5.532 13.627 1.00 91.88 88 GLN A CA 1
ATOM 704 C C . GLN A 1 88 ? -3.857 -6.170 15.019 1.00 91.88 88 GLN A C 1
ATOM 706 O O . GLN A 1 88 ? -4.791 -6.060 15.814 1.00 91.88 88 GLN A O 1
ATOM 711 N N . GLN A 1 89 ? -2.765 -6.883 15.302 1.00 91.88 89 GLN A N 1
ATOM 712 C CA . GLN A 1 89 ? -2.547 -7.533 16.594 1.00 91.88 89 GLN A CA 1
ATOM 713 C C . GLN A 1 89 ? -2.205 -6.518 17.684 1.00 91.88 89 GLN A C 1
ATOM 715 O O . GLN A 1 89 ? -2.735 -6.642 18.786 1.00 91.88 89 GLN A O 1
ATOM 720 N N . THR A 1 90 ? -1.383 -5.513 17.373 1.00 90.06 90 THR A N 1
ATOM 721 C CA . THR A 1 90 ? -1.040 -4.424 18.298 1.00 90.06 90 THR A CA 1
ATOM 722 C C . THR A 1 90 ? -2.285 -3.633 18.702 1.00 90.06 90 THR A C 1
ATOM 724 O O . THR A 1 90 ? -2.568 -3.504 19.889 1.00 90.06 90 THR A O 1
ATOM 727 N N . GLN A 1 91 ? -3.124 -3.231 17.740 1.00 83.56 91 GLN A N 1
ATOM 728 C CA . GLN A 1 91 ? -4.347 -2.468 18.035 1.00 83.56 91 GLN A CA 1
ATOM 729 C C . GLN A 1 91 ? -5.358 -3.230 18.904 1.00 83.56 91 GLN A C 1
ATOM 731 O O . GLN A 1 91 ? -6.080 -2.629 19.697 1.00 83.56 91 GLN A O 1
ATOM 736 N N . ARG A 1 92 ? -5.422 -4.563 18.784 1.00 82.19 92 ARG A N 1
ATOM 737 C CA . ARG A 1 92 ? -6.289 -5.389 19.643 1.00 82.19 92 ARG A CA 1
ATOM 738 C C . ARG A 1 92 ? -5.825 -5.432 21.097 1.00 82.19 92 ARG A C 1
ATOM 740 O O . ARG A 1 92 ? -6.651 -5.695 21.962 1.00 82.19 92 ARG A O 1
ATOM 747 N N . GLN A 1 93 ? -4.535 -5.232 21.353 1.00 75.88 93 GLN A N 1
ATOM 748 C CA . GLN A 1 93 ? -3.970 -5.234 22.705 1.00 75.88 93 GLN A CA 1
ATOM 749 C C . GLN A 1 93 ? -4.117 -3.863 23.380 1.00 75.88 93 GLN A C 1
ATOM 751 O O . GLN A 1 93 ? -4.276 -3.806 24.593 1.00 75.88 93 GLN A O 1
ATOM 756 N N . GLU A 1 94 ? -4.129 -2.779 22.599 1.00 66.88 94 GLU A N 1
ATOM 757 C CA . GLU A 1 94 ? -4.261 -1.399 23.091 1.00 66.88 94 GLU A CA 1
ATOM 758 C C . GLU A 1 94 ? -5.721 -0.961 23.323 1.00 66.88 94 GLU A C 1
ATOM 760 O O . GLU A 1 94 ? -5.979 -0.105 24.161 1.00 66.88 94 GLU A O 1
ATOM 765 N N . GLY A 1 95 ? -6.703 -1.572 22.648 1.00 57.25 95 GLY A N 1
ATOM 766 C CA . GLY A 1 95 ? -8.134 -1.233 22.768 1.00 57.25 95 GLY A CA 1
ATOM 767 C C . GLY A 1 95 ? -8.832 -1.652 24.076 1.00 57.25 95 GLY A C 1
ATOM 768 O O . GLY A 1 95 ? -10.051 -1.815 24.077 1.00 57.25 95 GLY A O 1
ATOM 769 N N . GLY A 1 96 ? -8.084 -1.884 25.160 1.00 49.81 96 GLY A N 1
ATOM 770 C CA . GLY A 1 96 ? -8.599 -2.289 26.473 1.00 49.81 96 GLY A CA 1
ATOM 771 C C . GLY A 1 96 ? -9.003 -1.143 27.411 1.00 49.81 96 GLY A C 1
ATOM 772 O O . GLY A 1 96 ? -9.655 -1.410 28.417 1.00 49.81 96 GLY A O 1
ATOM 773 N N . GLU A 1 97 ? -8.667 0.114 27.106 1.00 47.91 97 GLU A N 1
ATOM 774 C CA . GLU A 1 97 ? -8.986 1.279 27.949 1.00 47.91 97 GLU A CA 1
ATOM 775 C C . GLU A 1 97 ? -9.340 2.499 27.073 1.00 47.91 97 GLU A C 1
ATOM 777 O O . GLU A 1 97 ? -8.473 3.051 26.401 1.00 47.91 97 GLU A O 1
ATOM 782 N N . GLY A 1 98 ? -10.610 2.934 27.060 1.00 40.22 98 GLY A N 1
ATOM 783 C CA . GLY A 1 98 ? -11.016 4.188 26.400 1.00 40.22 98 GLY A CA 1
ATOM 784 C C . GLY A 1 98 ? -12.491 4.266 25.994 1.00 40.22 98 GLY A C 1
ATOM 785 O O . GLY A 1 98 ? -12.892 3.705 24.981 1.00 40.22 98 GLY A O 1
ATOM 786 N N . ASP A 1 99 ? -13.269 4.974 26.809 1.00 38.69 99 ASP A N 1
ATOM 787 C CA . ASP A 1 99 ? -14.715 5.222 26.768 1.00 38.69 99 ASP A CA 1
ATOM 788 C C . ASP A 1 99 ? -15.171 6.249 25.699 1.00 38.69 99 ASP A C 1
ATOM 790 O O . ASP A 1 99 ? -14.453 7.194 25.381 1.00 38.69 99 ASP A O 1
ATOM 794 N N . GLY A 1 100 ? -16.391 6.023 25.193 1.00 42.78 100 GLY A N 1
ATOM 795 C CA . GLY A 1 100 ? -17.407 6.965 24.693 1.00 42.78 100 GLY A CA 1
ATOM 796 C C . GLY A 1 100 ? -17.034 8.257 23.951 1.00 42.78 100 GLY A C 1
ATOM 797 O O . GLY A 1 100 ? -16.671 9.257 24.562 1.00 42.78 100 GLY A O 1
ATOM 798 N N . GLY A 1 101 ? -17.357 8.309 22.654 1.00 34.19 101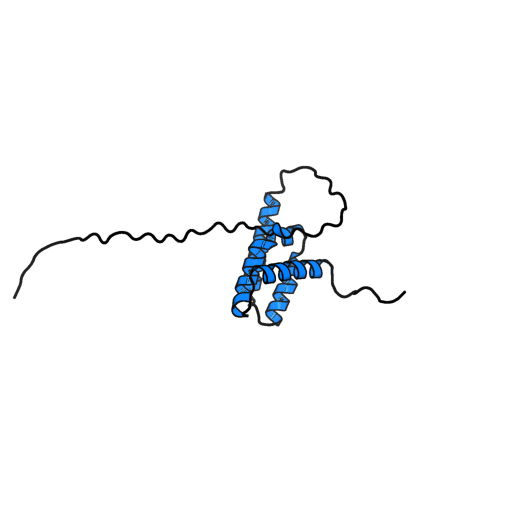 GLY A N 1
ATOM 799 C CA . GLY A 1 101 ? -17.554 9.557 21.908 1.00 34.19 101 GLY A CA 1
ATOM 800 C C . GLY A 1 101 ? -18.591 9.382 20.794 1.00 34.19 101 GLY A C 1
ATOM 801 O O . GLY A 1 101 ? -18.383 8.599 19.874 1.00 34.19 101 GLY A O 1
ATOM 802 N N . GLU A 1 102 ? -19.723 10.077 20.907 1.00 40.94 102 GLU A N 1
ATOM 803 C CA . GLU A 1 102 ? -20.821 10.099 19.932 1.00 40.94 102 GLU A CA 1
ATOM 804 C C . GLU A 1 102 ? -20.381 10.765 18.611 1.00 40.94 102 GLU A C 1
ATOM 806 O O . GLU A 1 102 ? -19.962 11.923 18.602 1.00 40.94 102 GLU A O 1
ATOM 811 N N . GLU A 1 103 ? -20.503 10.062 17.480 1.00 37.25 103 GLU A N 1
ATOM 812 C CA . GLU A 1 103 ? -20.205 10.613 16.150 1.00 37.25 103 GLU A CA 1
ATOM 813 C C . GLU A 1 103 ? -21.479 11.179 15.496 1.00 37.25 103 GLU A C 1
ATOM 815 O O . GLU A 1 103 ? -22.406 10.451 15.135 1.00 37.25 103 GLU A O 1
ATOM 820 N N . SER A 1 104 ? -21.518 12.506 15.338 1.00 32.22 104 SER A N 1
ATOM 821 C CA . SER A 1 104 ? -22.520 13.211 14.533 1.00 32.22 104 SER A CA 1
ATOM 822 C C . SER A 1 104 ? -22.286 12.960 13.043 1.00 32.22 104 SER A C 1
ATOM 824 O O . SER A 1 104 ? -21.190 13.165 12.525 1.00 32.22 104 SER A O 1
ATOM 826 N N . GLN A 1 105 ? -23.351 12.562 12.350 1.00 39.94 105 GLN A N 1
ATOM 827 C CA . GLN A 1 105 ? -23.402 12.313 10.913 1.00 39.94 105 GLN A CA 1
ATOM 828 C C . GLN A 1 105 ? -23.391 13.640 10.131 1.00 39.94 105 GLN A C 1
ATOM 830 O O . GLN A 1 105 ? -24.423 14.109 9.656 1.00 39.94 105 GLN A O 1
ATOM 835 N N . SER A 1 106 ? -22.225 14.268 10.004 1.00 36.00 106 SER A N 1
ATOM 836 C CA . SER A 1 106 ? -21.936 15.210 8.918 1.00 36.00 106 SER A CA 1
ATOM 837 C C . SER A 1 106 ? -21.048 14.500 7.898 1.00 36.00 106 SER A C 1
ATOM 839 O O . SER A 1 106 ? -20.284 13.608 8.253 1.00 36.00 106 SER A O 1
ATOM 841 N N . GLU A 1 107 ? -21.207 14.809 6.613 1.00 44.25 107 GLU A N 1
ATOM 842 C CA . GLU A 1 107 ? -20.484 14.168 5.510 1.00 44.25 107 GLU A CA 1
ATOM 843 C C . GLU A 1 107 ? -18.960 14.295 5.699 1.00 44.25 107 GLU A C 1
ATOM 845 O O . GLU A 1 107 ? -18.342 15.293 5.328 1.00 44.25 107 GLU A O 1
ATOM 850 N N . LEU A 1 108 ? -18.364 13.271 6.318 1.00 39.09 108 LEU A N 1
ATOM 851 C CA . LEU A 1 108 ? -16.938 13.137 6.589 1.00 39.09 108 LEU A CA 1
ATOM 852 C C . LEU A 1 108 ? -16.192 13.013 5.256 1.00 39.09 108 LEU A C 1
ATOM 854 O O . LEU A 1 108 ? -16.040 11.924 4.702 1.00 39.09 108 LEU A O 1
ATOM 858 N N . GLN A 1 109 ? -15.718 14.138 4.724 1.00 40.44 109 GLN A N 1
ATOM 859 C CA . GLN A 1 109 ? -14.570 14.113 3.822 1.00 40.44 109 GLN A CA 1
ATOM 860 C C . GLN A 1 109 ? -13.405 13.515 4.621 1.00 40.44 109 GLN A C 1
ATOM 862 O O . GLN A 1 109 ? -13.081 14.068 5.671 1.00 40.44 109 GLN A O 1
ATOM 867 N N . PRO A 1 110 ? -12.805 12.389 4.196 1.00 40.72 110 PRO A N 1
ATOM 868 C CA . PRO A 1 110 ? -11.739 11.773 4.968 1.00 40.72 110 PRO A CA 1
ATOM 869 C C . PRO A 1 110 ? -10.551 12.734 5.017 1.00 40.72 110 PRO A C 1
ATOM 871 O O . PRO A 1 110 ? -9.955 13.052 3.987 1.00 40.72 110 PRO A O 1
ATOM 874 N N . ASP A 1 111 ? -10.197 13.194 6.211 1.00 44.78 111 ASP A N 1
ATOM 875 C CA . ASP A 1 111 ? -8.954 13.894 6.505 1.00 44.78 111 ASP A CA 1
ATOM 876 C C . ASP A 1 111 ? -7.815 12.866 6.550 1.00 44.78 111 ASP A C 1
ATOM 878 O O . ASP A 1 111 ? -7.250 12.519 7.581 1.00 44.78 111 ASP A O 1
ATOM 882 N N . TYR A 1 112 ? -7.446 12.374 5.367 1.00 52.22 112 TYR A N 1
ATOM 883 C CA . TYR A 1 112 ? -6.405 11.367 5.118 1.00 52.22 112 TYR A CA 1
ATOM 884 C C . TYR A 1 112 ? -4.994 11.732 5.636 1.00 52.22 112 TYR A C 1
ATOM 886 O O . TYR A 1 112 ? -4.057 10.949 5.469 1.00 52.22 112 TYR A O 1
ATOM 894 N N . ALA A 1 113 ? -4.838 12.888 6.289 1.00 51.06 113 ALA A N 1
ATOM 895 C CA . ALA A 1 113 ? -3.673 13.290 7.073 1.00 51.06 113 ALA A CA 1
ATOM 896 C C . ALA A 1 113 ? -3.377 12.338 8.252 1.00 51.06 113 ALA A C 1
ATOM 898 O O . ALA A 1 113 ? -2.264 12.328 8.764 1.00 51.06 113 ALA A O 1
ATOM 899 N N . THR A 1 114 ? -4.329 11.490 8.664 1.00 48.94 114 THR A N 1
ATOM 900 C CA . THR A 1 114 ? -4.114 10.500 9.738 1.00 48.94 114 THR A CA 1
ATOM 901 C C . THR A 1 114 ? -3.333 9.252 9.311 1.00 48.94 114 THR A C 1
ATOM 903 O O . THR A 1 114 ? -3.103 8.372 10.139 1.00 48.94 114 THR A O 1
ATOM 906 N N . CYS A 1 115 ? -2.919 9.134 8.044 1.00 49.50 115 CYS A N 1
ATOM 907 C CA . CYS A 1 115 ? -1.975 8.099 7.617 1.00 49.50 115 CYS A CA 1
ATOM 908 C C . CYS A 1 115 ? -0.565 8.506 8.080 1.00 49.50 115 CYS A C 1
ATOM 910 O O . CYS A 1 115 ? 0.221 8.997 7.275 1.00 49.50 115 CYS A O 1
ATOM 912 N N . ASN A 1 116 ? -0.344 8.403 9.396 1.00 43.50 116 ASN A N 1
ATOM 913 C CA . ASN A 1 116 ? 0.807 8.821 10.201 1.00 43.50 116 ASN A CA 1
ATOM 914 C C . ASN A 1 116 ? 1.929 9.560 9.443 1.00 43.50 116 ASN A C 1
ATOM 916 O O . ASN A 1 116 ? 2.755 8.941 8.773 1.00 43.50 116 ASN A O 1
ATOM 920 N N . ASP A 1 117 ? 2.037 10.873 9.669 1.00 41.16 117 ASP A N 1
ATOM 921 C CA . ASP A 1 117 ? 3.232 11.689 9.383 1.00 41.16 117 ASP A CA 1
ATOM 922 C C . ASP A 1 117 ? 4.379 11.445 10.396 1.00 41.16 117 ASP A C 1
ATOM 924 O O . ASP A 1 117 ? 5.232 12.303 10.607 1.00 41.16 117 ASP A O 1
ATOM 928 N N . ASP A 1 118 ? 4.449 10.261 11.009 1.00 39.66 118 ASP A N 1
ATOM 929 C CA . ASP A 1 118 ? 5.548 9.883 11.902 1.00 39.66 118 ASP A CA 1
ATOM 930 C C . ASP A 1 118 ? 6.610 9.094 11.127 1.00 39.66 118 ASP A C 1
ATOM 932 O O . ASP A 1 118 ? 6.735 7.870 11.215 1.00 39.66 118 ASP A O 1
ATOM 936 N N . HIS A 1 119 ? 7.401 9.816 10.333 1.00 39.22 119 HIS A N 1
ATOM 937 C CA . HIS A 1 119 ? 8.762 9.380 10.049 1.00 39.22 119 HIS A CA 1
ATOM 938 C C . HIS A 1 119 ? 9.693 10.172 10.958 1.00 39.22 119 HIS A C 1
ATOM 940 O O . HIS A 1 119 ? 9.995 11.335 10.709 1.00 39.22 119 HIS A O 1
ATOM 946 N N . THR A 1 120 ? 10.152 9.528 12.030 1.00 38.66 120 THR A N 1
ATOM 947 C CA . THR A 1 120 ? 11.299 10.010 12.789 1.00 38.66 120 THR A CA 1
ATOM 948 C C . THR A 1 120 ? 12.480 10.136 11.834 1.00 38.66 120 THR A C 1
ATOM 950 O O . THR A 1 120 ? 12.955 9.130 11.301 1.00 38.66 120 THR A O 1
ATOM 953 N N . ASP A 1 121 ? 12.946 11.366 11.633 1.00 36.84 121 ASP A N 1
ATOM 954 C CA . ASP A 1 121 ? 14.190 11.683 10.946 1.00 36.84 121 ASP A CA 1
ATOM 955 C C . ASP A 1 121 ? 15.339 10.835 11.511 1.00 36.84 121 ASP A C 1
ATOM 957 O O . ASP A 1 121 ? 15.889 11.098 12.587 1.00 36.84 121 ASP A O 1
ATOM 961 N N . GLY A 1 122 ? 15.736 9.813 10.756 1.00 35.88 122 GLY A N 1
ATOM 962 C CA . GLY A 1 122 ? 17.017 9.148 10.925 1.00 35.88 122 GLY A CA 1
ATOM 963 C C . GLY A 1 122 ? 18.120 10.133 10.561 1.00 35.88 122 GLY A C 1
ATOM 964 O O . GLY A 1 122 ? 18.546 10.201 9.411 1.00 35.88 122 GLY A O 1
ATOM 965 N N . LYS A 1 123 ? 18.558 10.929 11.543 1.00 39.47 123 LYS A N 1
ATOM 966 C CA . LYS A 1 123 ? 19.712 11.827 11.443 1.00 39.47 123 LYS A CA 1
ATOM 967 C C . LYS A 1 123 ? 20.891 11.103 10.790 1.00 39.47 123 LYS A C 1
ATOM 969 O O . LYS A 1 123 ? 21.505 10.216 11.378 1.00 39.47 123 LYS A O 1
ATOM 974 N N . SER A 1 124 ? 21.226 11.556 9.586 1.00 40.19 124 SER A N 1
ATOM 975 C CA . SER A 1 124 ? 22.511 11.337 8.932 1.00 40.19 124 SER A CA 1
ATOM 976 C C . SER A 1 124 ? 23.625 11.828 9.858 1.00 40.19 124 SER A C 1
ATOM 978 O O . SER A 1 124 ? 23.840 13.032 9.992 1.00 40.19 124 SER A O 1
ATOM 980 N N . ASN A 1 125 ? 24.332 10.906 10.512 1.00 36.28 125 ASN A N 1
ATOM 981 C CA . ASN A 1 125 ? 25.495 11.248 11.318 1.00 36.28 125 ASN A CA 1
ATOM 982 C C . ASN A 1 125 ? 26.737 11.280 10.416 1.00 36.28 125 ASN A C 1
ATOM 984 O O . ASN A 1 125 ? 27.444 10.289 10.256 1.00 36.28 125 ASN A O 1
ATOM 988 N N . HIS A 1 126 ? 26.982 12.437 9.799 1.00 43.41 126 HIS A N 1
ATOM 989 C CA . HIS A 1 126 ? 28.315 12.810 9.336 1.00 43.41 126 HIS A CA 1
ATOM 990 C C . HIS A 1 126 ? 29.123 13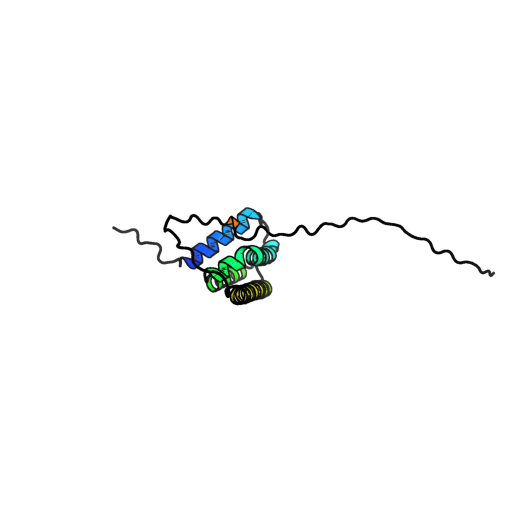.253 10.562 1.00 43.41 126 HIS A C 1
ATOM 992 O O . HIS A 1 126 ? 28.935 14.355 11.072 1.00 43.41 126 HIS A O 1
ATOM 998 N N . GLY A 1 127 ? 30.011 12.381 11.040 1.00 34.69 127 GLY A N 1
ATOM 999 C CA . GLY A 1 127 ? 30.925 12.650 12.147 1.00 34.69 127 GLY A CA 1
ATOM 1000 C C . GLY A 1 127 ? 32.334 12.183 11.806 1.00 34.69 127 GLY A C 1
ATOM 1001 O O . GLY A 1 127 ? 32.685 11.031 12.030 1.00 34.69 127 GLY A O 1
ATOM 1002 N N . ASN A 1 128 ? 33.116 13.097 11.237 1.00 40.09 128 ASN A N 1
ATOM 1003 C CA . ASN A 1 128 ? 34.555 12.990 11.011 1.00 40.09 128 ASN A CA 1
ATOM 1004 C C . ASN A 1 128 ? 35.300 12.908 12.359 1.00 40.09 128 ASN A C 1
ATOM 1006 O O . ASN A 1 128 ? 34.965 13.662 13.274 1.00 40.09 128 ASN A O 1
ATOM 1010 N N . GLY A 1 129 ? 36.352 12.090 12.481 1.00 35.06 129 GLY A N 1
ATOM 1011 C CA . GLY A 1 129 ? 37.181 12.118 13.690 1.00 35.06 129 GLY A CA 1
ATOM 1012 C C . GLY A 1 129 ? 38.346 11.130 13.756 1.00 35.06 129 GLY A C 1
ATOM 1013 O O . GLY A 1 129 ? 38.200 10.049 14.304 1.00 35.06 129 GLY A O 1
ATOM 1014 N N . HIS A 1 130 ? 39.510 11.605 13.306 1.00 42.44 130 HIS A N 1
ATOM 1015 C CA . HIS A 1 130 ? 40.853 11.341 13.844 1.00 42.44 130 HIS A CA 1
ATOM 1016 C C . HIS A 1 130 ? 41.476 9.937 13.728 1.00 42.44 130 HIS A C 1
ATOM 1018 O O . HIS A 1 130 ? 41.229 9.020 14.504 1.00 42.44 130 HIS A O 1
ATOM 1024 N N . THR A 1 131 ? 42.445 9.853 12.814 1.00 50.44 131 THR A N 1
ATOM 1025 C CA . THR A 1 131 ? 43.552 8.895 12.840 1.00 50.44 131 THR A CA 1
ATOM 1026 C C . THR A 1 131 ? 44.436 9.153 14.062 1.00 50.44 131 THR A C 1
ATOM 1028 O O . THR A 1 131 ? 45.092 10.194 14.130 1.00 50.44 131 THR A O 1
ATOM 1031 N N . ASN A 1 132 ? 44.502 8.201 14.993 1.00 41.50 132 ASN A N 1
ATOM 1032 C CA . ASN A 1 132 ? 45.555 8.168 16.004 1.00 41.50 132 ASN A CA 1
ATOM 1033 C C . ASN A 1 132 ? 46.655 7.210 15.554 1.00 41.50 132 ASN A C 1
ATOM 1035 O O . ASN A 1 132 ? 46.412 6.030 15.303 1.00 41.50 132 ASN A O 1
ATOM 1039 N N . GLY A 1 133 ? 47.861 7.764 15.433 1.00 44.59 133 GLY A N 1
ATOM 1040 C CA . GLY A 1 133 ? 49.078 7.016 15.181 1.00 44.59 133 GLY A CA 1
ATOM 1041 C C . GLY A 1 133 ? 49.418 6.092 16.344 1.00 44.59 133 GLY A C 1
ATOM 1042 O O . GLY A 1 133 ? 49.170 6.406 17.507 1.00 44.59 133 GLY A O 1
ATOM 1043 N N . ASN A 1 134 ? 50.030 4.965 16.003 1.00 42.34 134 ASN A N 1
ATOM 1044 C CA . ASN A 1 134 ? 50.733 4.121 16.949 1.00 42.34 134 ASN A CA 1
ATOM 1045 C C . ASN A 1 134 ? 52.099 3.808 16.335 1.00 42.34 134 ASN A C 1
ATOM 1047 O O . ASN A 1 134 ? 52.186 3.101 15.333 1.00 42.34 134 ASN A O 1
ATOM 1051 N N . GLY A 1 135 ? 53.143 4.421 16.888 1.00 46.31 135 GLY A N 1
ATOM 1052 C CA . GLY A 1 135 ? 54.530 4.128 16.556 1.00 46.31 135 GLY A CA 1
ATOM 1053 C C . GLY A 1 135 ? 55.092 3.083 17.511 1.00 46.31 135 GLY A C 1
ATOM 1054 O O . GLY A 1 135 ? 54.944 3.244 18.715 1.00 46.31 135 GLY A O 1
ATOM 1055 N N . ILE A 1 136 ? 55.734 2.057 16.953 1.00 48.31 136 ILE A N 1
ATOM 1056 C CA . ILE A 1 136 ? 56.779 1.184 17.523 1.00 48.31 136 ILE A CA 1
ATOM 1057 C C . ILE A 1 136 ? 57.515 0.682 16.259 1.00 48.31 136 ILE A C 1
ATOM 1059 O O . ILE A 1 136 ? 56.845 0.203 15.351 1.00 48.31 136 ILE A O 1
ATOM 1063 N N . GLY A 1 137 ? 58.807 0.874 16.004 1.00 48.69 137 GLY A N 1
ATOM 1064 C CA . GLY A 1 137 ? 59.962 0.858 16.893 1.00 48.69 137 GLY A CA 1
ATOM 1065 C C . GLY A 1 137 ? 60.820 -0.359 16.516 1.00 48.69 137 GLY A C 1
ATOM 1066 O O . GLY A 1 137 ? 60.415 -1.477 16.806 1.00 48.69 137 GLY A O 1
ATOM 1067 N N . ASP A 1 138 ? 61.965 -0.081 15.883 1.00 42.56 138 ASP A N 1
ATOM 1068 C CA . ASP A 1 138 ? 63.211 -0.870 15.847 1.00 42.56 138 ASP A CA 1
ATOM 1069 C C . ASP A 1 138 ? 63.374 -2.100 14.927 1.00 42.56 138 ASP A C 1
ATOM 1071 O O . ASP A 1 138 ? 62.560 -3.020 14.906 1.00 42.56 138 ASP A O 1
ATOM 1075 N N . GLY A 1 139 ? 64.544 -2.148 14.267 1.00 44.41 139 GLY A N 1
ATOM 1076 C CA . GLY A 1 139 ? 65.292 -3.393 14.050 1.00 44.41 139 GLY A CA 1
ATOM 1077 C C . GLY A 1 139 ? 65.829 -3.638 12.639 1.00 44.41 139 GLY A C 1
ATOM 1078 O O . GLY A 1 139 ? 65.088 -4.081 11.773 1.00 44.41 139 GLY A O 1
ATOM 1079 N N . ASP A 1 140 ? 67.125 -3.365 12.474 1.00 48.06 140 ASP A N 1
ATOM 1080 C CA . ASP A 1 140 ? 68.114 -3.873 11.503 1.00 48.06 140 ASP A CA 1
ATOM 1081 C C . ASP A 1 140 ? 67.783 -5.162 10.711 1.00 48.06 140 ASP A C 1
ATOM 1083 O O . ASP A 1 140 ? 67.195 -6.098 11.245 1.00 48.06 140 ASP A O 1
ATOM 1087 N N . GLU A 1 141 ? 68.264 -5.277 9.462 1.00 49.53 141 GLU A N 1
ATOM 1088 C CA . GLU A 1 141 ? 69.531 -5.979 9.134 1.00 49.53 141 GLU A CA 1
ATOM 1089 C C . GLU A 1 141 ? 69.699 -6.209 7.606 1.00 49.53 141 GLU A C 1
ATOM 1091 O O . GLU A 1 141 ? 68.768 -6.653 6.936 1.00 49.53 141 GLU A O 1
ATOM 1096 N N . ALA A 1 142 ? 70.929 -5.948 7.129 1.00 46.94 142 ALA A N 1
ATOM 1097 C CA . ALA A 1 142 ? 71.612 -6.395 5.893 1.00 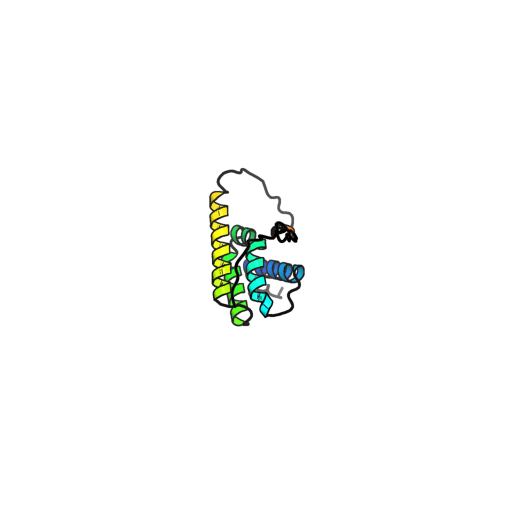46.94 142 ALA A CA 1
ATOM 1098 C C . ALA A 1 142 ? 71.143 -5.912 4.502 1.00 46.94 142 ALA A C 1
ATOM 1100 O O . ALA A 1 142 ? 70.155 -6.436 3.943 1.00 46.94 142 ALA A O 1
#

Secondary structure (DSSP, 8-state):
------TT--HHHHHHHHHHHHHHHHHT--SGGGHHHHHHHHHHHHHHHHHHTT-HHHHHHHHHHHHHTTSS-HHHHHHHHHHHHHHHHHHHHHTTS--------S-----GGGS---------------------------

Foldseek 3Di:
DDDDDDPPDDVLLVVLVVLLVVLCVVVVDDDLQCLLVSLQLSCQQCLLVCLVVVSLVSSLVVVVVCVVVVSYDPVSSVNSSVSSVVSNVVVVVVPPDDDDDDDDDDPDPDPSPSSDPPDDPPDDDPDDDDDDDDDDDDDDDD